Protein AF-A0A5D3KRC6-F1 (afdb_monomer)

Solvent-accessible surface area (backbone atoms only — not comparable to full-atom values): 3704 Å² total; per-residue (Å²): 107,79,45,79,46,78,43,84,51,69,97,76,17,16,36,19,34,30,24,42,82,87,64,50,75,78,42,74,53,75,25,79,38,66,67,56,19,50,50,53,38,50,55,50,51,50,51,54,54,56,57,56,49,66,74,66,53,80,68,78,89,75,129

Structure (mmCIF, N/CA/C/O backbone):
data_AF-A0A5D3KRC6-F1
#
_entry.id   AF-A0A5D3KRC6-F1
#
loop_
_atom_site.group_PDB
_atom_site.id
_atom_site.type_symbol
_atom_site.label_atom_id
_atom_site.label_alt_id
_atom_site.label_comp_id
_atom_site.label_asym_id
_atom_site.label_entity_id
_atom_site.label_seq_id
_atom_site.pdbx_PDB_ins_code
_atom_site.Cartn_x
_atom_site.Cartn_y
_atom_site.Cartn_z
_atom_site.occupancy
_atom_site.B_iso_or_equiv
_atom_site.auth_seq_id
_atom_site.auth_comp_id
_atom_site.auth_asym_id
_atom_site.auth_atom_id
_atom_site.pdbx_PDB_model_num
ATOM 1 N N . MET A 1 1 ? -13.929 7.186 2.475 1.00 84.94 1 MET A N 1
ATOM 2 C CA . MET A 1 1 ? -12.799 7.739 1.692 1.00 84.94 1 MET A CA 1
ATOM 3 C C . MET A 1 1 ? -11.714 6.679 1.614 1.00 84.94 1 MET A C 1
ATOM 5 O O . MET A 1 1 ? -11.551 5.955 2.588 1.00 84.94 1 MET A O 1
ATOM 9 N N . LEU A 1 2 ? -11.049 6.546 0.466 1.00 92.44 2 LEU A N 1
ATOM 10 C CA . LEU A 1 2 ? -9.930 5.618 0.295 1.00 92.44 2 LEU A CA 1
ATOM 11 C C . LEU A 1 2 ? -8.609 6.372 0.436 1.00 92.44 2 LEU A C 1
ATOM 13 O O . LEU A 1 2 ? -8.479 7.471 -0.102 1.00 92.44 2 LEU A O 1
ATOM 17 N N . GLU A 1 3 ? -7.639 5.765 1.107 1.00 95.19 3 GLU A N 1
ATOM 18 C CA . GLU A 1 3 ? -6.311 6.339 1.326 1.00 95.19 3 GLU A CA 1
ATOM 19 C C . GLU A 1 3 ? -5.215 5.417 0.792 1.00 95.19 3 GLU A C 1
ATOM 21 O O . GLU A 1 3 ? -5.267 4.199 0.974 1.00 95.19 3 GLU A O 1
ATOM 26 N N . LEU A 1 4 ? -4.201 6.004 0.147 1.00 96.69 4 LEU A N 1
ATOM 27 C CA . LEU A 1 4 ? -3.013 5.296 -0.329 1.00 96.69 4 LEU A CA 1
ATOM 28 C C . LEU A 1 4 ? -1.841 5.521 0.630 1.00 96.69 4 LEU A C 1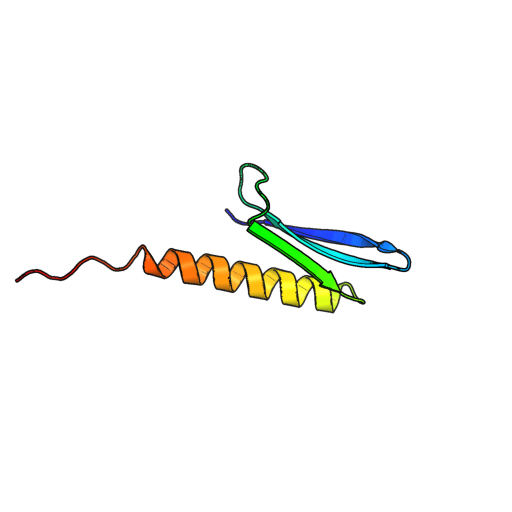
ATOM 30 O O . LEU A 1 4 ? -1.335 6.634 0.758 1.00 96.69 4 LEU A O 1
ATOM 34 N N . MET A 1 5 ? -1.334 4.438 1.211 1.00 97.38 5 MET A N 1
ATOM 35 C CA . MET A 1 5 ? -0.096 4.431 1.986 1.00 97.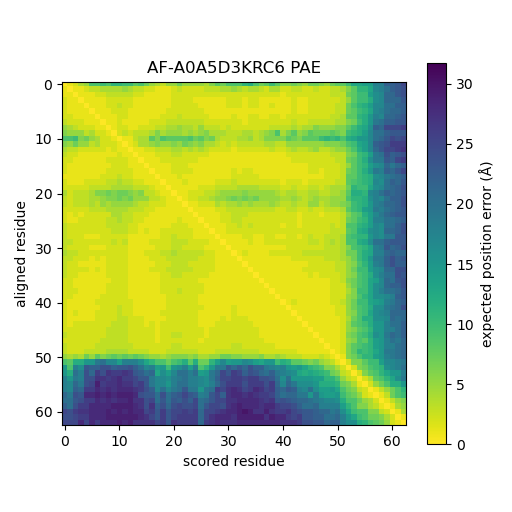38 5 MET A CA 1
ATOM 36 C C . MET A 1 5 ? 1.055 3.847 1.169 1.00 97.38 5 MET A C 1
ATOM 38 O O . MET A 1 5 ? 0.926 2.775 0.575 1.00 97.38 5 MET A O 1
ATOM 42 N N . LEU A 1 6 ? 2.203 4.527 1.189 1.00 97.94 6 LEU A N 1
ATOM 43 C CA . LEU A 1 6 ? 3.466 4.048 0.625 1.00 97.94 6 LEU A CA 1
ATOM 44 C C . LEU A 1 6 ? 4.466 3.835 1.759 1.00 97.94 6 LEU A C 1
ATOM 46 O O . LEU A 1 6 ? 4.814 4.774 2.468 1.00 97.94 6 LEU A O 1
ATOM 50 N N . ILE A 1 7 ? 4.928 2.601 1.914 1.00 98.00 7 ILE A N 1
ATOM 51 C CA . ILE A 1 7 ? 5.803 2.173 3.000 1.00 98.00 7 ILE A CA 1
ATOM 52 C C . ILE A 1 7 ? 7.157 1.813 2.396 1.00 98.00 7 ILE A C 1
ATOM 54 O O . ILE A 1 7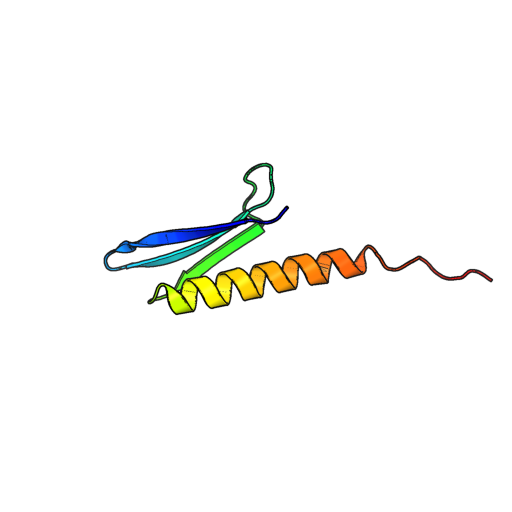 ? 7.259 0.863 1.614 1.00 98.00 7 ILE A O 1
ATOM 58 N N . ASP A 1 8 ? 8.198 2.549 2.777 1.00 97.38 8 ASP A N 1
ATOM 59 C CA . ASP A 1 8 ? 9.568 2.208 2.406 1.00 97.38 8 ASP A CA 1
ATOM 60 C C . ASP A 1 8 ? 9.994 0.922 3.136 1.00 97.38 8 ASP A C 1
ATOM 62 O O . ASP A 1 8 ? 9.874 0.797 4.358 1.00 97.38 8 ASP A O 1
ATOM 66 N N . ARG A 1 9 ? 10.450 -0.076 2.377 1.00 95.56 9 ARG A N 1
ATOM 67 C CA . ARG A 1 9 ? 10.997 -1.340 2.892 1.00 95.56 9 ARG A CA 1
ATOM 68 C C . ARG A 1 9 ? 12.508 -1.426 2.650 1.00 95.56 9 ARG A C 1
ATOM 70 O O . ARG A 1 9 ? 13.073 -2.527 2.633 1.00 95.56 9 ARG A O 1
ATOM 77 N N . ASN A 1 10 ? 13.170 -0.280 2.495 1.00 92.81 10 ASN A N 1
ATOM 78 C CA . ASN A 1 10 ? 14.594 -0.121 2.240 1.00 92.81 10 ASN A CA 1
ATOM 79 C C . ASN A 1 10 ? 15.022 -0.945 1.011 1.00 92.81 10 ASN A C 1
ATOM 81 O O . ASN A 1 10 ? 14.490 -0.805 -0.089 1.00 92.81 10 ASN A O 1
ATOM 85 N N . ARG A 1 11 ? 15.949 -1.892 1.197 1.00 90.94 11 ARG A N 1
ATOM 86 C CA . ARG A 1 11 ? 16.457 -2.773 0.130 1.00 90.94 11 ARG A CA 1
ATOM 87 C C . ARG A 1 11 ? 15.386 -3.675 -0.494 1.00 90.94 11 ARG A C 1
ATOM 89 O O . ARG A 1 11 ? 15.624 -4.238 -1.556 1.00 90.94 11 ARG A O 1
ATOM 96 N N . ARG A 1 12 ? 14.224 -3.836 0.152 1.00 91.12 12 ARG A N 1
ATOM 97 C CA . ARG A 1 12 ? 13.109 -4.660 -0.347 1.00 91.12 12 ARG A CA 1
ATOM 98 C C . ARG A 1 12 ? 12.130 -3.875 -1.229 1.00 91.12 12 ARG A C 1
ATOM 100 O O . ARG A 1 12 ? 11.112 -4.435 -1.629 1.00 91.12 12 ARG A O 1
ATOM 107 N N . GLY A 1 13 ? 12.437 -2.614 -1.537 1.00 96.00 13 GLY A N 1
ATOM 108 C CA . GLY A 1 13 ? 11.597 -1.745 -2.351 1.00 96.00 13 GLY A CA 1
ATOM 109 C C . GLY A 1 13 ? 10.513 -1.060 -1.526 1.00 96.00 13 GLY A C 1
ATOM 110 O O . GLY A 1 13 ? 10.717 -0.723 -0.366 1.00 96.00 13 GLY A O 1
ATOM 111 N N . TRP A 1 14 ? 9.356 -0.856 -2.137 1.00 98.19 14 TRP A N 1
ATOM 112 C CA . TRP A 1 14 ? 8.233 -0.101 -1.602 1.00 98.19 14 TRP A CA 1
ATOM 113 C C . TRP A 1 14 ? 6.997 -0.981 -1.522 1.00 98.19 14 TRP A C 1
ATOM 115 O O . TRP A 1 14 ? 6.628 -1.643 -2.487 1.00 98.19 14 TRP A O 1
ATOM 125 N N . GLU A 1 15 ? 6.334 -0.976 -0.375 1.00 97.88 15 GLU A N 1
ATOM 126 C CA . GLU A 1 15 ? 5.010 -1.565 -0.217 1.00 97.88 15 GLU A CA 1
ATOM 127 C C . GLU A 1 15 ? 3.955 -0.473 -0.383 1.00 97.88 15 GLU A C 1
ATOM 129 O O . GLU A 1 15 ? 4.123 0.641 0.108 1.00 97.88 15 GLU A O 1
ATOM 134 N N . TRP A 1 16 ? 2.868 -0.784 -1.076 1.00 97.94 16 TRP A N 1
ATOM 135 C CA . TRP A 1 16 ? 1.705 0.088 -1.171 1.00 97.94 16 TRP A CA 1
ATOM 136 C C . TRP A 1 16 ? 0.498 -0.595 -0.536 1.00 97.94 16 TRP A C 1
ATOM 138 O O . TRP A 1 16 ? 0.367 -1.821 -0.604 1.00 97.94 16 TRP A O 1
ATOM 148 N N . ARG A 1 17 ? -0.375 0.194 0.092 1.00 97.94 17 ARG A N 1
ATOM 149 C CA . ARG A 1 17 ? -1.652 -0.254 0.660 1.00 97.94 17 ARG A CA 1
ATOM 150 C C . ARG A 1 17 ? -2.739 0.761 0.347 1.00 97.94 17 ARG A C 1
ATOM 152 O O . ARG A 1 17 ? -2.495 1.955 0.474 1.00 97.94 17 ARG A O 1
ATOM 159 N N . VAL A 1 18 ? -3.917 0.282 -0.027 1.00 96.06 18 VAL A N 1
ATOM 160 C CA . VAL A 1 18 ? -5.138 1.083 -0.119 1.00 96.06 18 VAL A CA 1
ATOM 161 C C . VAL A 1 18 ? -6.033 0.691 1.047 1.00 96.06 18 VAL A C 1
ATOM 163 O O . VAL A 1 18 ? -6.339 -0.493 1.203 1.00 96.06 18 VAL A O 1
ATOM 166 N N . CYS A 1 19 ? -6.424 1.670 1.856 1.00 94.19 19 CYS A N 1
ATOM 167 C CA . CYS A 1 19 ? -7.249 1.475 3.044 1.00 94.19 19 CYS A CA 1
ATOM 168 C C . CYS A 1 19 ? -8.549 2.274 2.967 1.00 94.19 19 CYS A C 1
ATOM 170 O O . CYS A 1 19 ? -8.608 3.295 2.281 1.00 94.19 19 CYS A O 1
ATOM 172 N N . ASP A 1 20 ? -9.580 1.814 3.674 1.00 92.06 20 ASP A N 1
ATOM 173 C CA . ASP A 1 20 ? -1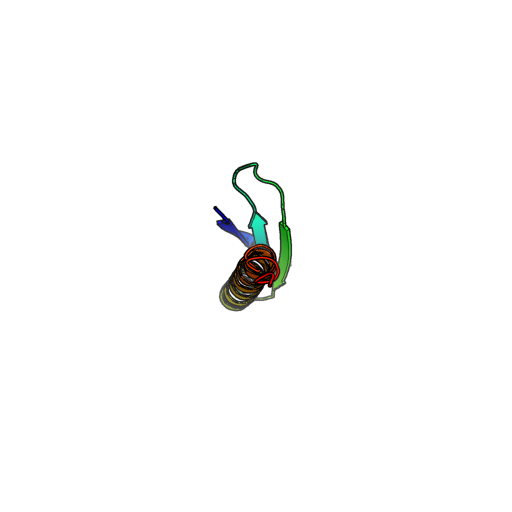0.761 2.628 3.973 1.00 92.06 20 ASP A CA 1
ATOM 174 C C . ASP A 1 20 ? -10.586 3.447 5.269 1.00 92.06 20 ASP A C 1
ATOM 176 O O . ASP A 1 20 ? -9.548 3.392 5.929 1.00 92.06 20 ASP A O 1
ATOM 180 N N . GLN A 1 21 ? -11.627 4.194 5.651 1.00 89.31 21 GLN A N 1
ATOM 181 C CA . GLN A 1 21 ? -11.640 5.047 6.850 1.00 89.31 21 GLN A CA 1
ATOM 182 C C . GLN A 1 21 ? -11.530 4.280 8.174 1.00 89.31 21 GLN A C 1
ATOM 184 O O . GLN A 1 21 ? -11.171 4.874 9.184 1.00 89.31 21 GLN A O 1
ATOM 189 N N . SER A 1 22 ? -11.837 2.981 8.187 1.00 89.12 22 SER A N 1
ATOM 190 C CA . SER A 1 22 ? -11.656 2.124 9.364 1.00 89.12 22 SER A CA 1
ATOM 191 C C . 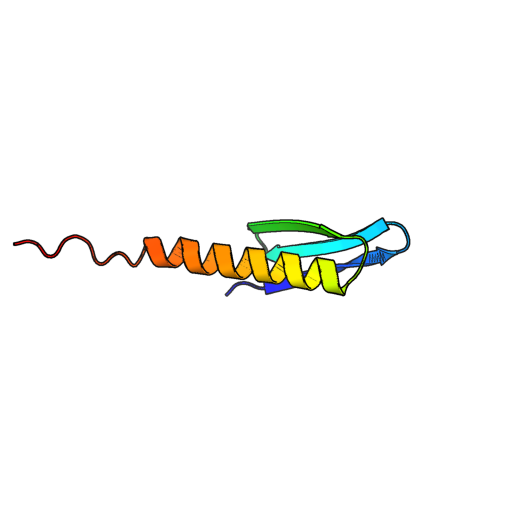SER A 1 22 ? -10.229 1.571 9.468 1.00 89.12 22 SER A C 1
ATOM 193 O O . SER A 1 22 ? -9.897 0.878 10.426 1.00 89.12 22 SER A O 1
ATOM 195 N N . GLY A 1 23 ? -9.376 1.863 8.477 1.00 88.12 23 GLY A N 1
ATOM 196 C CA . GLY A 1 23 ? -8.041 1.291 8.338 1.00 88.12 23 GLY A CA 1
ATOM 197 C C . GLY A 1 23 ? -8.036 -0.107 7.710 1.00 88.12 23 GLY A C 1
ATOM 198 O O . GLY A 1 23 ? -6.973 -0.728 7.620 1.00 88.12 23 GLY A O 1
ATOM 199 N N . THR A 1 24 ? -9.183 -0.608 7.234 1.00 92.06 24 THR A N 1
ATOM 200 C CA . THR A 1 24 ? -9.264 -1.915 6.571 1.00 92.06 24 THR A CA 1
ATOM 201 C C . THR A 1 24 ? -8.502 -1.873 5.253 1.00 92.06 24 THR A C 1
ATOM 203 O O . THR A 1 24 ? -8.727 -1.002 4.415 1.00 92.06 24 THR A O 1
ATOM 206 N N . VAL A 1 25 ? -7.578 -2.818 5.053 1.00 94.19 25 VAL A N 1
ATOM 207 C CA . VAL A 1 25 ? -6.765 -2.907 3.833 1.00 94.19 25 VAL A CA 1
ATOM 208 C C . VAL A 1 25 ? -7.585 -3.551 2.716 1.00 94.19 25 VAL A C 1
ATOM 210 O O . VAL A 1 25 ? -7.825 -4.755 2.737 1.00 94.19 25 VAL A O 1
ATOM 213 N N . LEU A 1 26 ? -7.951 -2.757 1.713 1.00 92.94 26 LEU A N 1
ATOM 214 C CA . LEU A 1 26 ? -8.698 -3.196 0.531 1.00 92.9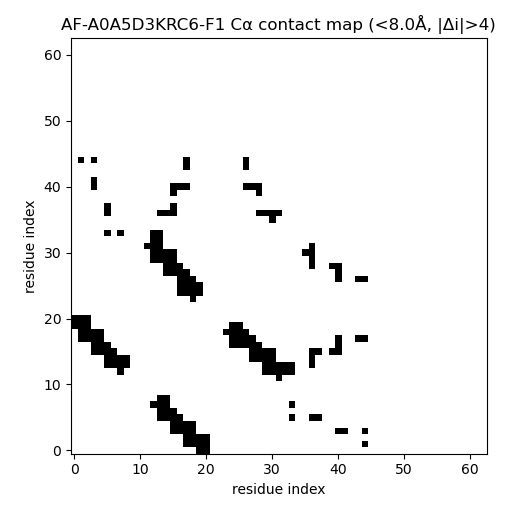4 26 LEU A CA 1
ATOM 215 C C . LEU A 1 26 ? -7.783 -3.648 -0.615 1.00 92.94 26 LEU A C 1
ATOM 217 O O . LEU A 1 26 ? -8.186 -4.426 -1.473 1.00 92.94 26 LEU A O 1
ATOM 221 N N . GLY A 1 27 ? -6.532 -3.185 -0.629 1.00 92.69 27 GLY A N 1
ATOM 222 C CA . GLY A 1 27 ? -5.534 -3.601 -1.612 1.00 92.69 27 GLY A CA 1
ATOM 223 C C . GLY A 1 27 ? -4.117 -3.413 -1.090 1.00 92.69 27 GLY A C 1
ATOM 224 O O . GLY A 1 27 ? -3.854 -2.493 -0.319 1.00 92.69 27 GLY A O 1
ATOM 225 N N . LYS A 1 28 ? -3.188 -4.282 -1.495 1.00 96.56 28 LYS A N 1
ATOM 226 C CA . LYS A 1 28 ? -1.767 -4.155 -1.150 1.00 96.56 28 LYS A CA 1
ATOM 227 C C . LYS A 1 28 ? -0.864 -4.788 -2.199 1.00 96.56 28 LYS A C 1
ATOM 229 O O . LYS A 1 28 ? -1.254 -5.747 -2.860 1.00 96.56 28 LYS A O 1
ATOM 234 N N . GLY A 1 29 ? 0.377 -4.325 -2.266 1.00 95.81 29 GLY A N 1
ATOM 235 C CA . GLY A 1 29 ? 1.403 -4.924 -3.113 1.00 95.81 29 GLY A CA 1
ATOM 236 C C . GLY A 1 29 ? 2.791 -4.366 -2.834 1.00 95.81 29 GLY A C 1
ATOM 237 O O . GLY A 1 29 ? 2.984 -3.562 -1.922 1.00 95.81 29 GLY A O 1
ATOM 238 N N . ARG A 1 30 ? 3.779 -4.825 -3.605 1.00 96.56 30 ARG A N 1
ATOM 239 C CA . ARG A 1 30 ? 5.175 -4.387 -3.501 1.00 96.56 30 ARG A CA 1
ATOM 240 C C . ARG A 1 30 ? 5.736 -4.071 -4.869 1.00 96.56 30 ARG A C 1
ATOM 242 O O . ARG A 1 30 ? 5.434 -4.764 -5.829 1.00 96.56 30 ARG A O 1
ATOM 249 N N . GLU A 1 31 ? 6.581 -3.059 -4.918 1.00 97.56 31 GLU A N 1
ATOM 250 C CA . GLU A 1 31 ? 7.241 -2.601 -6.128 1.00 97.56 31 GLU A CA 1
ATOM 251 C C . GLU A 1 31 ? 8.673 -2.176 -5.826 1.00 97.56 31 GLU A C 1
ATOM 253 O O . GLU A 1 31 ? 9.004 -1.775 -4.713 1.00 97.56 31 GLU A O 1
ATOM 258 N N . ARG A 1 32 ? 9.555 -2.240 -6.823 1.00 96.00 32 ARG A N 1
ATOM 259 C CA . ARG A 1 32 ? 10.978 -1.924 -6.618 1.00 96.00 32 ARG A CA 1
ATOM 260 C C . ARG A 1 32 ? 11.228 -0.436 -6.355 1.00 96.00 32 ARG A C 1
ATOM 262 O O . ARG A 1 32 ? 12.202 -0.091 -5.693 1.00 96.00 32 ARG A O 1
ATOM 269 N N . THR A 1 33 ? 10.362 0.441 -6.862 1.00 97.31 33 THR A N 1
ATOM 270 C CA . THR A 1 33 ? 10.503 1.899 -6.749 1.00 97.31 33 THR A CA 1
ATOM 271 C C . THR A 1 33 ? 9.249 2.538 -6.161 1.00 97.31 33 THR A C 1
ATOM 273 O O . THR A 1 33 ? 8.134 2.039 -6.336 1.00 97.31 33 THR A O 1
ATOM 276 N N . ARG A 1 34 ? 9.418 3.701 -5.521 1.00 97.31 34 ARG A N 1
ATOM 277 C CA . ARG A 1 34 ? 8.306 4.499 -4.984 1.00 97.31 34 ARG A CA 1
ATOM 278 C C . ARG A 1 34 ? 7.282 4.868 -6.058 1.00 97.31 34 ARG A C 1
ATOM 280 O O . ARG A 1 34 ? 6.085 4.856 -5.793 1.00 97.31 34 ARG A O 1
ATOM 287 N N . MET A 1 35 ? 7.744 5.200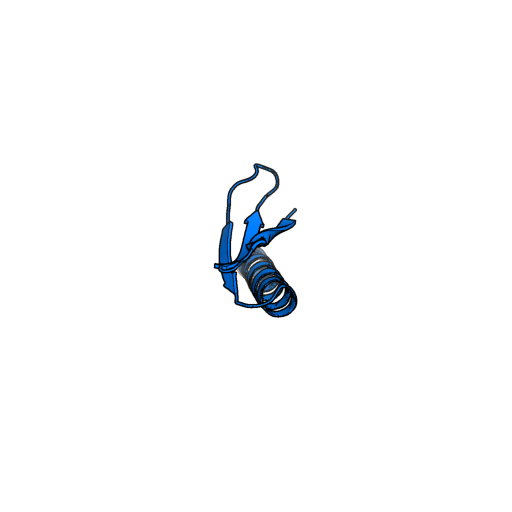 -7.266 1.00 97.94 35 MET A N 1
ATOM 288 C CA . MET A 1 35 ? 6.868 5.609 -8.370 1.00 97.94 35 MET A CA 1
ATOM 289 C C . MET A 1 35 ? 6.020 4.450 -8.887 1.00 97.94 35 MET A C 1
ATOM 291 O O . MET A 1 35 ? 4.822 4.635 -9.090 1.00 97.94 35 MET A O 1
ATOM 295 N N . ALA A 1 36 ? 6.606 3.257 -9.020 1.00 97.56 36 ALA A N 1
ATOM 296 C CA . ALA A 1 36 ? 5.857 2.056 -9.374 1.00 97.56 36 ALA A CA 1
ATOM 297 C C . ALA A 1 36 ? 4.825 1.706 -8.288 1.00 97.56 36 ALA A C 1
ATOM 299 O O . ALA A 1 36 ? 3.658 1.484 -8.608 1.00 97.56 36 ALA A O 1
ATOM 300 N N . ALA A 1 37 ? 5.210 1.766 -7.006 1.00 98.12 37 ALA A N 1
ATOM 301 C CA . ALA A 1 37 ? 4.291 1.541 -5.887 1.00 98.12 37 ALA A CA 1
ATOM 302 C C . ALA A 1 37 ? 3.121 2.539 -5.891 1.00 98.12 37 ALA A C 1
ATOM 304 O O . ALA A 1 37 ? 1.968 2.150 -5.726 1.00 98.12 37 ALA A O 1
ATOM 305 N N . ARG A 1 38 ? 3.407 3.823 -6.147 1.00 98.25 38 ARG A N 1
ATOM 306 C CA . ARG A 1 38 ? 2.392 4.877 -6.266 1.00 98.25 38 ARG A CA 1
ATOM 307 C C . ARG A 1 38 ? 1.438 4.621 -7.429 1.00 98.25 38 ARG A C 1
ATOM 309 O O . ARG A 1 38 ? 0.231 4.740 -7.252 1.00 98.25 38 ARG A O 1
ATOM 316 N N . TYR A 1 39 ? 1.971 4.266 -8.596 1.00 98.31 39 TYR A N 1
ATOM 317 C CA . TYR A 1 39 ? 1.165 3.970 -9.777 1.00 98.31 39 TYR A CA 1
ATOM 318 C C . TYR A 1 39 ? 0.227 2.785 -9.529 1.00 98.31 39 TYR A C 1
ATOM 320 O O . TYR A 1 39 ? -0.977 2.914 -9.725 1.00 98.31 39 TYR A O 1
ATOM 328 N N . ARG A 1 40 ? 0.749 1.660 -9.023 1.00 98.12 40 ARG A N 1
ATOM 329 C CA . ARG A 1 40 ? -0.066 0.477 -8.698 1.00 98.12 40 ARG A CA 1
ATOM 330 C C . ARG A 1 40 ? -1.093 0.742 -7.605 1.00 98.12 40 ARG A C 1
ATOM 332 O O . ARG A 1 40 ? -2.228 0.279 -7.712 1.00 98.12 40 ARG A O 1
ATOM 339 N N . GLY A 1 41 ? -0.714 1.508 -6.586 1.00 97.50 41 GLY A N 1
ATOM 340 C CA . GLY A 1 41 ? -1.611 1.930 -5.519 1.00 97.50 41 GLY A CA 1
ATOM 341 C C . GLY A 1 41 ? -2.791 2.746 -6.044 1.00 97.50 41 GLY A C 1
ATOM 342 O O . GLY A 1 41 ? -3.940 2.385 -5.796 1.00 97.50 41 GLY A O 1
ATOM 343 N N . TYR A 1 42 ? -2.530 3.789 -6.839 1.00 97.75 42 TYR A N 1
ATOM 344 C CA . TYR A 1 42 ? -3.598 4.590 -7.446 1.00 97.75 42 TYR A CA 1
ATOM 345 C C . TYR A 1 42 ? -4.404 3.824 -8.494 1.00 97.75 42 TYR A C 1
ATOM 347 O O . TYR A 1 42 ? -5.618 3.986 -8.538 1.00 97.75 42 TYR A O 1
ATOM 355 N N . GLN A 1 43 ? -3.776 2.956 -9.293 1.00 97.31 43 GLN A N 1
ATOM 356 C CA . GLN A 1 43 ? -4.485 2.061 -10.212 1.00 97.31 43 GLN A CA 1
ATOM 357 C C . GLN A 1 43 ? -5.495 1.191 -9.451 1.00 97.31 43 GLN A C 1
ATOM 359 O O . GLN A 1 43 ? -6.650 1.086 -9.851 1.00 97.31 43 GLN A O 1
ATOM 364 N N . THR A 1 44 ? -5.079 0.605 -8.326 1.00 95.81 44 THR A N 1
ATOM 365 C CA . THR A 1 44 ? -5.952 -0.220 -7.479 1.00 95.81 44 THR A CA 1
ATOM 366 C C . THR A 1 44 ? -7.068 0.610 -6.851 1.00 95.81 44 THR A C 1
ATOM 368 O O . THR A 1 44 ? -8.224 0.205 -6.887 1.00 95.81 44 THR A O 1
ATOM 371 N N . MET A 1 45 ? -6.753 1.795 -6.324 1.00 95.12 45 MET A N 1
ATOM 372 C CA . MET A 1 45 ? -7.749 2.716 -5.770 1.00 95.12 45 MET A CA 1
ATOM 373 C C . MET A 1 45 ? -8.780 3.146 -6.823 1.00 95.12 45 MET A C 1
ATOM 375 O O . MET A 1 45 ? -9.973 3.156 -6.535 1.00 95.12 45 MET A O 1
ATOM 379 N N . PHE A 1 46 ? -8.346 3.436 -8.052 1.00 94.44 46 PHE A N 1
ATOM 380 C CA . PHE A 1 46 ? -9.238 3.741 -9.169 1.00 94.44 46 PHE A CA 1
ATOM 381 C C . PHE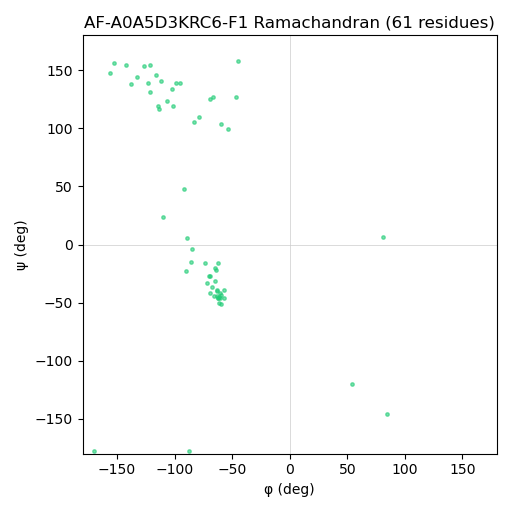 A 1 46 ? -10.175 2.569 -9.482 1.00 94.44 46 PHE A C 1
ATOM 383 O O . PHE A 1 46 ? -11.378 2.771 -9.612 1.00 94.44 46 PHE A O 1
ATOM 390 N N . LEU A 1 47 ? -9.651 1.340 -9.540 1.00 93.56 47 LEU A N 1
ATOM 391 C CA . LEU A 1 47 ? -10.471 0.144 -9.754 1.00 93.56 47 LEU A CA 1
ATOM 392 C C . LEU A 1 47 ? -11.468 -0.089 -8.612 1.00 93.56 47 LEU A C 1
ATOM 394 O O . LEU A 1 47 ? -12.610 -0.446 -8.881 1.00 93.56 47 LEU A O 1
ATOM 398 N N . LEU A 1 48 ? -11.075 0.153 -7.357 1.00 90.94 48 LEU A N 1
ATOM 399 C CA . LEU A 1 48 ? -11.977 0.071 -6.204 1.00 90.94 48 LEU A CA 1
ATOM 400 C C . LEU A 1 48 ? -13.121 1.090 -6.320 1.00 90.94 48 LEU A C 1
ATOM 402 O O . LEU A 1 48 ? -14.284 0.717 -6.172 1.00 90.94 48 LEU A O 1
ATOM 406 N N . LEU A 1 49 ? -12.818 2.343 -6.673 1.00 90.81 49 LEU A N 1
ATOM 407 C CA . LEU A 1 49 ? -13.835 3.372 -6.923 1.00 90.81 49 LEU A CA 1
ATOM 408 C C . LEU A 1 49 ? -14.762 2.986 -8.086 1.00 90.81 49 LEU A C 1
ATOM 410 O O . LEU A 1 49 ? -15.981 3.071 -7.958 1.00 90.81 49 LEU A O 1
ATOM 414 N N . ALA A 1 50 ? -14.200 2.494 -9.192 1.00 90.62 50 ALA A N 1
ATOM 415 C CA . ALA A 1 50 ? -14.966 2.033 -10.346 1.00 90.62 50 ALA A CA 1
ATOM 416 C C . ALA A 1 50 ? -15.829 0.796 -10.031 1.00 90.62 50 ALA A C 1
ATOM 418 O O . ALA A 1 50 ? -16.912 0.639 -10.589 1.00 90.62 50 ALA A O 1
ATOM 419 N N . SER A 1 51 ? -15.387 -0.076 -9.119 1.00 84.88 51 SER A N 1
ATOM 420 C CA . SER A 1 51 ? -16.169 -1.236 -8.679 1.00 84.88 51 SER A CA 1
ATOM 421 C C . SER A 1 51 ? -17.364 -0.840 -7.807 1.00 84.88 51 SER A C 1
ATOM 423 O O . SER A 1 51 ? -18.427 -1.440 -7.936 1.00 84.88 51 SER A O 1
ATOM 425 N N . GLY A 1 52 ? -17.232 0.224 -7.004 1.00 70.38 52 GLY A N 1
ATOM 426 C CA . GLY A 1 52 ? -18.346 0.829 -6.270 1.00 70.38 52 GLY A CA 1
ATOM 427 C C . GLY A 1 52 ? -19.346 1.556 -7.175 1.00 70.38 52 GLY A C 1
ATOM 428 O O . GLY A 1 52 ? -20.531 1.594 -6.859 1.00 70.38 52 GLY A O 1
ATOM 429 N N . ALA A 1 53 ? -18.913 2.054 -8.340 1.00 53.94 53 ALA A N 1
ATOM 430 C CA . ALA A 1 53 ? -19.813 2.641 -9.336 1.00 53.94 53 ALA A CA 1
ATOM 431 C C . ALA A 1 53 ? -20.813 1.624 -9.922 1.00 53.94 53 ALA A C 1
ATOM 433 O O . ALA A 1 53 ? -21.877 2.028 -10.369 1.00 53.94 53 ALA A O 1
ATOM 434 N N . ARG A 1 54 ? -20.534 0.310 -9.856 1.00 50.09 54 ARG A N 1
ATOM 435 C CA . ARG A 1 54 ? -21.496 -0.740 -10.252 1.00 50.09 54 ARG A CA 1
ATOM 436 C C . ARG A 1 54 ? -22.643 -0.944 -9.254 1.00 50.09 54 ARG A C 1
ATOM 438 O O . ARG A 1 54 ? -23.623 -1.583 -9.604 1.00 50.09 54 ARG A O 1
ATOM 445 N N . LEU A 1 55 ? -22.525 -0.438 -8.022 1.00 43.34 55 LEU A N 1
ATOM 446 C CA . LEU A 1 55 ? -23.631 -0.401 -7.051 1.00 43.34 55 LEU A CA 1
ATOM 447 C C . LEU A 1 55 ? -24.517 0.839 -7.234 1.00 43.34 55 LEU A C 1
ATOM 449 O O . LEU A 1 55 ? -25.637 0.865 -6.737 1.00 43.34 55 LEU A O 1
ATOM 453 N N . ILE A 1 56 ? -24.034 1.840 -7.977 1.00 48.56 56 ILE A N 1
ATOM 454 C CA . ILE A 1 56 ? -24.853 2.904 -8.567 1.00 48.56 56 ILE A CA 1
ATOM 455 C C . ILE A 1 56 ? -25.247 2.444 -9.980 1.00 48.56 56 ILE A C 1
ATOM 457 O O . ILE A 1 56 ? -25.071 3.156 -10.961 1.00 48.56 56 ILE A O 1
ATOM 461 N N . ASP A 1 57 ? -25.721 1.206 -10.099 1.00 43.88 57 ASP A N 1
ATOM 462 C CA . ASP A 1 57 ? -26.639 0.875 -11.177 1.00 43.88 57 ASP A CA 1
ATOM 463 C C . ASP A 1 57 ? -28.007 1.315 -10.646 1.00 43.88 57 ASP A C 1
ATOM 465 O O . ASP A 1 57 ? -28.492 0.714 -9.677 1.00 43.88 57 ASP A O 1
ATOM 469 N N . PRO A 1 58 ? -28.590 2.432 -11.124 1.00 46.28 58 PRO A N 1
ATOM 470 C CA . PRO A 1 58 ? -29.972 2.731 -10.802 1.00 46.28 58 PRO A CA 1
ATOM 471 C C . PRO A 1 58 ? -30.761 1.544 -11.346 1.00 46.28 58 PRO A C 1
ATOM 473 O O . PRO A 1 58 ? -30.874 1.391 -12.559 1.00 46.28 58 PRO A O 1
ATOM 476 N N . GLY A 1 59 ? -31.200 0.654 -10.449 1.00 49.84 59 GLY A N 1
ATOM 477 C CA . GLY A 1 59 ? -31.921 -0.566 -10.802 1.00 49.84 59 GLY A CA 1
ATOM 478 C C . GLY A 1 59 ? -33.011 -0.296 -11.843 1.00 49.84 59 GLY A C 1
ATOM 479 O O . GLY A 1 59 ? -33.453 0.846 -11.985 1.00 49.84 59 GLY A O 1
ATOM 480 N N . PRO A 1 60 ? -33.423 -1.339 -12.582 1.00 52.00 60 PRO A N 1
ATOM 481 C CA . PRO A 1 60 ? -34.084 -1.204 -13.871 1.00 52.00 60 PRO A CA 1
ATOM 482 C C . PRO A 1 60 ? -35.186 -0.153 -13.802 1.00 52.00 60 PRO A C 1
ATOM 484 O O . PRO A 1 60 ? -36.055 -0.227 -12.932 1.00 52.00 60 PRO A O 1
ATOM 487 N N . LEU A 1 61 ? -35.137 0.810 -14.727 1.00 60.41 61 LEU A N 1
ATOM 488 C CA . LEU A 1 61 ? -36.298 1.622 -15.065 1.00 60.41 61 LEU A CA 1
ATOM 489 C C . LEU A 1 61 ? -37.413 0.634 -15.418 1.00 60.41 61 LEU A C 1
ATOM 491 O O . LEU A 1 61 ? -37.402 0.029 -16.488 1.00 60.41 61 LEU A O 1
ATOM 495 N N . ALA A 1 62 ? -38.294 0.388 -14.459 1.00 40.34 62 ALA A N 1
ATOM 496 C CA . ALA A 1 62 ? -39.460 -0.449 -14.618 1.00 40.34 62 ALA A CA 1
ATOM 497 C C . ALA A 1 62 ? -40.697 0.445 -14.537 1.00 40.34 62 ALA A C 1
ATOM 499 O O . ALA A 1 62 ? -40.784 1.248 -13.602 1.00 40.34 62 ALA A O 1
ATOM 500 N N . PRO A 1 63 ? -41.722 0.187 -15.356 1.00 48.56 63 PRO A N 1
ATOM 501 C CA . PRO A 1 63 ? -41.719 -0.163 -16.780 1.00 48.56 63 PRO A CA 1
ATOM 502 C C . PRO A 1 63 ? -41.841 1.065 -17.705 1.00 48.56 63 PRO A C 1
ATOM 504 O O . PRO A 1 63 ? -42.228 2.154 -17.223 1.00 48.56 63 PRO A O 1
#

pLDDT: mean 86.36, std 17.94, range [40.34, 98.31]

Foldseek 3Di:
DKDWDWDQPDQQAIKIFIADPVRHTPDIDGDRYSVVNVVVNVVVVVVVVVVVVVVPPPPDPDD

Secondary structure (DSSP, 8-state):
--EEEEEE-GGG-EEEEEE-TT--EEEEEEESSHHHHHHHHHHHHHHHHHHHHTT--------

Radius of gyration: 15.35 Å; Cα contacts (8 Å, |Δi|>4): 93; chains: 1; bounding box: 58×13×26 Å

Sequence (63 aa):
MLELMLIDRNRRGWEWRVCDQSGTVLGKGRERTRMAARYRGYQTMFLLLASGARLIDPGPLAP

Mean predicted aligned error: 7.33 Å

Nearest PDB structures (foldseek):
  6q2z-assembly1_B  TM=7.323E-01  e=1.930E-01  Haloferax volcanii DS2
  2k7i-assembly1_B  TM=5.428E-01  e=5.329E-01  Agrobacterium fabrum str. C58
  3bzk-assembly1_A  TM=5.194E-01  e=6.051E-01  Pseudomonas aeruginosa
  5hqp-assembly1_B  TM=5.273E-01  e=4.330E+00  Homo sapiens
  1zof-assembly1_B  TM=5.043E-01  e=3.579E+00 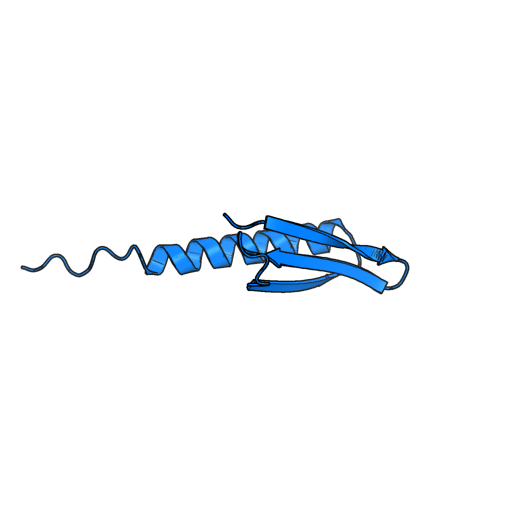 Helicobacter pylori

Organism: NCBI:txid515499